Protein AF-A0A6D0DVA6-F1 (afdb_monomer)

Solvent-accessible surface area (backbone atoms only — not comparable to full-atom values): 5042 Å² total; per-residue (Å²): 140,64,64,63,67,54,49,54,53,48,54,53,50,53,49,53,65,74,73,53,56,74,70,59,54,48,53,50,38,51,49,42,30,74,75,68,69,42,52,69,69,58,35,27,62,75,68,75,45,56,70,65,67,64,70,58,68,85,64,56,88,72,46,46,64,56,54,49,49,53,49,52,52,50,50,65,64,48,53,67,66,74,77,105

Structure (mmCIF, N/CA/C/O backbone):
data_AF-A0A6D0DVA6-F1
#
_entry.id   AF-A0A6D0DVA6-F1
#
loop_
_atom_site.group_PDB
_atom_site.id
_atom_site.type_symbol
_atom_site.label_atom_id
_atom_site.label_alt_id
_atom_site.label_comp_id
_atom_site.label_asym_id
_atom_site.label_entity_id
_atom_site.label_seq_id
_atom_site.pdbx_PDB_ins_code
_atom_site.Cartn_x
_atom_site.Cartn_y
_atom_site.Cartn_z
_atom_site.occupancy
_atom_site.B_iso_or_equiv
_atom_site.auth_seq_id
_atom_site.auth_comp_id
_atom_site.auth_asym_id
_atom_site.auth_atom_id
_atom_site.pdbx_PDB_model_num
ATOM 1 N N . MET A 1 1 ? -4.928 4.639 28.528 1.00 60.78 1 MET A N 1
ATOM 2 C CA . MET A 1 1 ? -3.700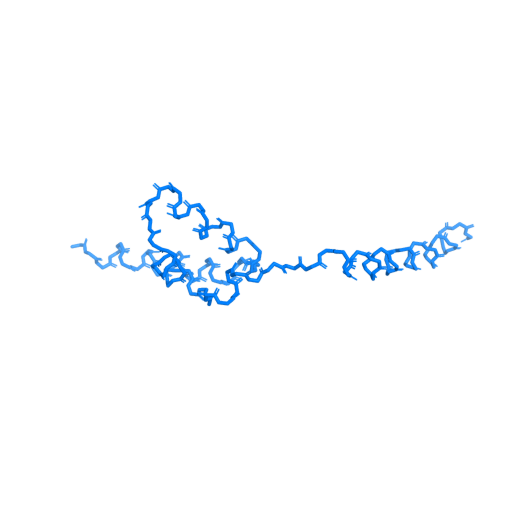 4.136 27.877 1.00 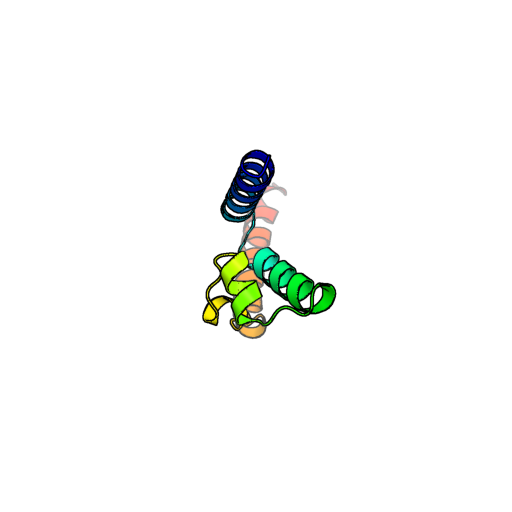60.78 1 MET A CA 1
ATOM 3 C C . MET A 1 1 ? -4.001 3.802 26.410 1.00 60.78 1 MET A C 1
ATOM 5 O O . MET A 1 1 ? -4.148 2.650 26.040 1.00 60.78 1 MET A O 1
ATOM 9 N N . PHE A 1 2 ? -4.228 4.834 25.591 1.00 67.12 2 PHE A N 1
ATOM 10 C CA . PHE A 1 2 ? -4.550 4.731 24.149 1.00 67.12 2 PHE A CA 1
ATOM 11 C C . PHE A 1 2 ? -3.490 5.441 23.283 1.00 67.12 2 PHE A C 1
ATOM 13 O O . PHE A 1 2 ? -3.391 5.218 22.075 1.00 67.12 2 PHE A O 1
ATOM 20 N N . ALA A 1 3 ? -2.677 6.290 23.918 1.00 79.69 3 ALA A N 1
ATOM 21 C CA . ALA A 1 3 ? -1.619 7.057 23.280 1.00 79.69 3 ALA A CA 1
ATOM 22 C C . ALA A 1 3 ? -0.480 6.155 22.788 1.00 79.69 3 ALA A C 1
ATOM 24 O O . ALA A 1 3 ? -0.025 6.332 21.661 1.00 79.69 3 ALA A O 1
ATOM 25 N N . ASP A 1 4 ? -0.100 5.150 23.577 1.00 81.38 4 ASP A N 1
ATOM 26 C CA . ASP A 1 4 ? 1.058 4.295 23.291 1.00 81.38 4 ASP A CA 1
ATOM 27 C C . ASP A 1 4 ? 0.819 3.435 22.041 1.00 81.38 4 ASP A C 1
ATOM 29 O O . ASP A 1 4 ? 1.558 3.533 21.065 1.00 81.38 4 ASP A O 1
ATOM 33 N N . LEU A 1 5 ? -0.324 2.742 21.975 1.00 82.12 5 LEU A N 1
ATOM 34 C CA . LEU A 1 5 ? -0.752 1.990 20.784 1.00 82.12 5 LEU A CA 1
ATOM 35 C C . LEU A 1 5 ? -0.911 2.880 19.540 1.00 82.12 5 LEU A C 1
ATOM 37 O O . LEU A 1 5 ? -0.709 2.437 18.407 1.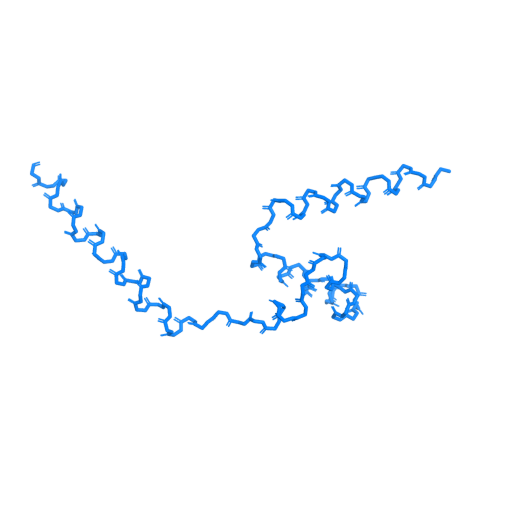00 82.12 5 LEU A O 1
ATOM 41 N N . SER A 1 6 ? -1.309 4.141 19.729 1.00 86.19 6 SER A N 1
ATOM 42 C CA . SER A 1 6 ? -1.441 5.099 18.628 1.00 86.19 6 SER A CA 1
ATOM 43 C C . SER A 1 6 ? -0.085 5.574 18.110 1.00 86.19 6 SER A C 1
ATOM 45 O O . SER A 1 6 ? 0.034 5.853 16.918 1.00 86.19 6 SER A O 1
ATOM 47 N N . LEU A 1 7 ? 0.922 5.682 18.979 1.00 87.88 7 LEU A N 1
ATOM 48 C CA . LEU A 1 7 ? 2.295 6.012 18.603 1.00 87.88 7 LEU A CA 1
ATOM 49 C C . LEU A 1 7 ? 2.961 4.838 17.889 1.00 87.88 7 LEU A C 1
ATOM 51 O O . LEU A 1 7 ? 3.491 5.027 16.798 1.00 87.88 7 LEU A O 1
ATOM 55 N N . GLU A 1 8 ? 2.845 3.625 18.427 1.00 84.50 8 GLU A N 1
ATOM 56 C CA . GLU A 1 8 ? 3.398 2.409 17.816 1.00 84.50 8 GLU A CA 1
ATOM 57 C C . GLU A 1 8 ? 2.891 2.203 16.383 1.00 84.50 8 GLU A C 1
ATOM 59 O O . GLU A 1 8 ? 3.674 1.965 15.462 1.00 84.50 8 GLU A O 1
ATOM 64 N N . LYS A 1 9 ? 1.584 2.390 16.151 1.00 85.75 9 LYS A N 1
ATOM 65 C CA . LYS A 1 9 ? 0.993 2.299 14.807 1.00 85.75 9 LYS A CA 1
ATOM 66 C C . LYS A 1 9 ? 1.532 3.353 13.839 1.00 85.75 9 LYS A C 1
ATOM 68 O O . LYS A 1 9 ? 1.680 3.054 12.656 1.00 85.75 9 LYS A O 1
ATOM 73 N N . ARG A 1 10 ? 1.819 4.573 14.311 1.00 84.50 10 ARG A N 1
ATOM 74 C CA . ARG A 1 10 ? 2.420 5.627 13.472 1.00 84.50 10 ARG A CA 1
ATOM 75 C C . ARG A 1 10 ? 3.856 5.281 13.104 1.00 84.50 10 ARG A C 1
ATOM 77 O O . ARG A 1 10 ? 4.198 5.348 11.931 1.00 84.50 10 ARG A O 1
ATOM 84 N N . VAL A 1 11 ? 4.650 4.837 14.078 1.00 85.19 11 VAL A N 1
ATOM 85 C CA . VAL A 1 11 ? 6.044 4.426 13.853 1.00 85.19 11 VAL A CA 1
ATOM 86 C C . VAL A 1 11 ? 6.111 3.284 12.839 1.00 85.19 11 VAL A C 1
ATOM 88 O O . VAL A 1 11 ? 6.864 3.368 11.871 1.00 85.19 11 VAL A O 1
ATOM 91 N N . LEU A 1 12 ? 5.276 2.252 12.999 1.00 84.56 12 LEU A N 1
ATOM 92 C CA . LEU A 1 12 ? 5.205 1.143 12.044 1.00 84.56 12 LEU A CA 1
ATOM 93 C C . LEU A 1 12 ? 4.809 1.618 10.643 1.00 84.56 12 LEU A C 1
ATOM 95 O O . LEU A 1 12 ? 5.413 1.193 9.658 1.00 84.56 12 LEU A O 1
ATOM 99 N N . LYS A 1 13 ? 3.831 2.524 10.541 1.00 85.25 13 LYS A N 1
ATOM 100 C CA . LYS A 1 13 ? 3.398 3.075 9.253 1.00 85.25 13 LYS A CA 1
ATOM 101 C C . LYS A 1 13 ? 4.525 3.845 8.552 1.00 85.25 13 LYS A C 1
ATOM 103 O O . LYS A 1 13 ? 4.746 3.625 7.362 1.00 85.25 13 LYS A O 1
ATOM 108 N N . ASP A 1 14 ? 5.274 4.668 9.280 1.00 84.31 14 ASP A N 1
ATOM 109 C CA . ASP A 1 14 ? 6.376 5.463 8.721 1.00 84.31 14 ASP A CA 1
ATOM 110 C C . ASP A 1 14 ? 7.546 4.592 8.244 1.00 84.31 14 ASP A C 1
ATOM 112 O O . ASP A 1 14 ? 8.153 4.864 7.204 1.00 84.31 14 ASP A O 1
ATOM 116 N N . VAL A 1 15 ? 7.863 3.523 8.979 1.00 84.50 15 VAL A N 1
ATOM 117 C CA . VAL A 1 15 ? 8.909 2.567 8.586 1.00 84.50 15 VAL A CA 1
ATOM 118 C C . VAL A 1 15 ? 8.516 1.836 7.303 1.00 84.50 15 VAL A C 1
ATOM 120 O O . VAL A 1 15 ? 9.319 1.750 6.374 1.00 84.50 15 VAL A O 1
ATOM 123 N N . ILE A 1 16 ? 7.270 1.365 7.212 1.00 83.94 16 ILE A N 1
ATOM 124 C CA . ILE A 1 16 ? 6.734 0.702 6.014 1.00 83.94 16 ILE A CA 1
ATOM 125 C C . ILE A 1 16 ? 6.766 1.649 4.808 1.00 83.94 16 ILE A C 1
ATOM 127 O O . ILE A 1 16 ? 7.087 1.233 3.690 1.00 83.94 16 ILE A O 1
ATOM 131 N N . GLU A 1 17 ? 6.457 2.930 5.018 1.00 80.56 17 GLU A N 1
ATOM 132 C CA . GLU A 1 17 ? 6.449 3.916 3.944 1.00 80.56 17 GLU A CA 1
ATOM 133 C C . GLU A 1 17 ? 7.849 4.159 3.363 1.00 80.56 17 GLU A C 1
ATOM 135 O O . GLU A 1 17 ? 7.974 4.228 2.136 1.00 80.56 17 GLU A O 1
ATOM 140 N N . LYS A 1 18 ? 8.876 4.213 4.223 1.00 80.25 18 LYS A N 1
ATOM 141 C CA . LYS A 1 18 ? 10.276 4.487 3.857 1.00 80.25 18 LYS A CA 1
ATOM 142 C C . LYS A 1 18 ? 11.048 3.265 3.357 1.00 80.25 18 LYS A C 1
ATOM 144 O O . LYS A 1 18 ? 11.904 3.414 2.491 1.00 80.25 18 LYS A O 1
ATOM 149 N N . ALA A 1 19 ? 10.783 2.077 3.899 1.00 78.69 19 ALA A N 1
ATOM 150 C CA . ALA A 1 19 ? 11.594 0.889 3.630 1.00 78.69 19 ALA A CA 1
ATOM 151 C C . ALA A 1 19 ? 11.145 0.096 2.391 1.00 78.69 19 ALA A C 1
ATOM 153 O O . ALA A 1 19 ? 11.965 -0.562 1.751 1.00 78.69 19 ALA A O 1
ATOM 154 N N . LEU A 1 20 ? 9.852 0.118 2.045 1.00 83.19 20 LEU A N 1
ATOM 155 C CA . LEU A 1 20 ? 9.313 -0.791 1.031 1.00 83.19 20 LEU A CA 1
ATOM 156 C C . LEU A 1 20 ? 9.247 -0.177 -0.367 1.00 83.19 20 LEU A C 1
ATOM 158 O O . LEU A 1 20 ? 8.654 0.882 -0.589 1.00 83.19 20 LEU A O 1
ATOM 162 N N . LYS A 1 21 ? 9.760 -0.928 -1.348 1.00 82.00 21 LYS A N 1
ATOM 163 C CA . LYS A 1 21 ? 9.562 -0.647 -2.774 1.00 82.00 21 LYS A CA 1
ATOM 164 C C . LYS A 1 21 ? 8.086 -0.827 -3.149 1.00 82.00 21 LYS A C 1
ATOM 166 O O . LYS A 1 21 ? 7.386 -1.684 -2.609 1.00 82.00 21 LYS A O 1
ATOM 171 N N . GLN A 1 22 ? 7.624 -0.048 -4.128 1.00 80.56 22 GLN A N 1
ATOM 172 C CA . GLN A 1 22 ? 6.217 0.005 -4.548 1.00 80.56 22 GLN A CA 1
ATOM 173 C C . GLN A 1 22 ? 5.615 -1.363 -4.922 1.00 80.56 22 GLN A C 1
ATOM 175 O O . GLN A 1 22 ? 4.426 -1.579 -4.711 1.00 80.56 22 GLN A O 1
ATOM 180 N N . ALA A 1 23 ? 6.424 -2.293 -5.444 1.00 81.19 23 ALA A N 1
ATOM 181 C CA . ALA A 1 23 ? 5.987 -3.654 -5.762 1.00 81.19 23 ALA A CA 1
ATOM 182 C C . ALA A 1 23 ? 5.496 -4.412 -4.514 1.00 81.19 23 ALA A C 1
ATOM 184 O O . ALA A 1 23 ? 4.366 -4.888 -4.493 1.00 81.19 23 ALA A O 1
ATOM 185 N N . CYS A 1 24 ? 6.285 -4.405 -3.436 1.00 83.38 24 CYS A N 1
ATOM 186 C CA . CYS A 1 24 ? 5.929 -5.052 -2.173 1.00 83.38 24 CYS A CA 1
ATOM 187 C C . CYS A 1 24 ? 4.692 -4.399 -1.523 1.00 83.38 24 CYS A C 1
ATOM 189 O O . CYS A 1 24 ? 3.821 -5.085 -0.993 1.00 83.38 24 CYS A O 1
ATOM 191 N N . LYS A 1 25 ? 4.529 -3.071 -1.651 1.00 84.62 25 LYS A N 1
ATOM 192 C CA . LYS A 1 25 ? 3.322 -2.375 -1.163 1.00 84.62 25 LYS A CA 1
ATOM 193 C C . LYS A 1 25 ? 2.034 -2.898 -1.820 1.00 84.62 25 LYS A C 1
ATOM 195 O O . LYS A 1 25 ? 1.005 -2.964 -1.153 1.00 84.62 25 LYS A O 1
ATOM 200 N N . ARG A 1 26 ? 2.066 -3.303 -3.096 1.00 85.00 26 ARG A N 1
ATOM 201 C CA . ARG A 1 26 ? 0.896 -3.883 -3.793 1.00 85.00 26 ARG A CA 1
ATOM 202 C C . ARG A 1 26 ? 0.529 -5.266 -3.266 1.00 85.00 26 ARG A C 1
ATOM 204 O O . ARG A 1 26 ? -0.656 -5.560 -3.094 1.00 85.00 26 ARG A O 1
ATOM 211 N N . GLU A 1 27 ? 1.531 -6.095 -3.003 1.00 86.56 27 GLU A N 1
ATOM 212 C CA . GLU A 1 27 ? 1.340 -7.419 -2.409 1.00 86.56 27 GLU A CA 1
ATOM 213 C C . GLU A 1 27 ? 0.711 -7.280 -1.023 1.00 86.56 27 GLU A C 1
ATOM 215 O O . GLU A 1 27 ? -0.319 -7.894 -0.755 1.00 86.56 27 GLU A O 1
ATOM 220 N N . LEU A 1 28 ? 1.224 -6.366 -0.193 1.00 87.88 28 LEU A N 1
ATOM 221 C CA . LEU A 1 28 ? 0.647 -6.069 1.120 1.00 87.88 28 LEU A CA 1
ATOM 222 C C . LEU A 1 28 ? -0.810 -5.605 1.042 1.00 87.88 28 LEU A C 1
ATOM 224 O O . LEU A 1 28 ? -1.635 -6.097 1.804 1.00 87.88 28 LEU A O 1
ATOM 228 N N . VAL A 1 29 ? -1.162 -4.709 0.110 1.00 87.25 29 VAL A N 1
ATOM 229 C CA . VAL A 1 29 ? -2.570 -4.315 -0.102 1.00 87.25 29 VAL A CA 1
ATOM 230 C C . VAL A 1 29 ? -3.431 -5.541 -0.416 1.00 87.25 29 VAL A C 1
ATOM 232 O O . VAL A 1 29 ? -4.522 -5.680 0.131 1.00 87.25 29 VAL A O 1
ATOM 235 N N . THR A 1 30 ? -2.937 -6.449 -1.257 1.00 88.06 30 THR A N 1
ATOM 236 C CA . THR A 1 30 ? -3.654 -7.677 -1.627 1.00 88.06 30 THR A CA 1
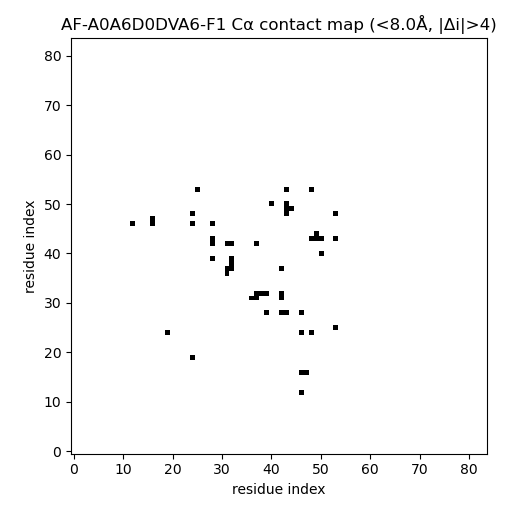ATOM 237 C C . THR A 1 30 ? -3.829 -8.601 -0.423 1.00 88.06 30 THR A C 1
ATOM 239 O O . THR A 1 30 ? -4.940 -9.065 -0.180 1.00 88.06 30 THR A O 1
ATOM 242 N N . HIS A 1 31 ? -2.787 -8.781 0.393 1.00 89.31 31 HIS A N 1
ATOM 243 C CA . HIS A 1 31 ? -2.871 -9.530 1.647 1.00 89.31 31 HIS A CA 1
ATOM 244 C C . HIS A 1 31 ? -3.859 -8.909 2.640 1.00 89.31 31 HIS A C 1
ATOM 246 O O . HIS A 1 31 ? -4.602 -9.630 3.302 1.00 89.31 31 HIS A O 1
ATOM 252 N N . LEU A 1 32 ? -3.916 -7.579 2.743 1.00 87.12 32 LEU A N 1
ATOM 253 C CA . LEU A 1 32 ? -4.857 -6.901 3.637 1.00 87.12 32 LEU A CA 1
ATOM 254 C C . LEU A 1 32 ? -6.314 -7.124 3.216 1.00 87.12 32 LEU A C 1
ATOM 256 O O . LEU A 1 32 ? -7.181 -7.313 4.069 1.00 87.12 32 LEU A O 1
ATOM 260 N N . ILE A 1 33 ? -6.580 -7.130 1.910 1.00 89.25 33 ILE A N 1
ATOM 261 C CA . ILE A 1 33 ? -7.911 -7.404 1.362 1.00 89.25 33 ILE A CA 1
ATOM 262 C C . ILE A 1 33 ? -8.310 -8.857 1.641 1.00 89.25 33 ILE A C 1
ATOM 264 O O . ILE A 1 33 ? -9.415 -9.097 2.120 1.00 89.25 33 ILE A O 1
ATOM 268 N N . THR A 1 34 ? -7.422 -9.824 1.387 1.00 91.62 34 THR A N 1
ATOM 269 C CA . THR A 1 34 ? -7.738 -11.251 1.569 1.00 91.62 34 THR A CA 1
ATOM 270 C C . THR A 1 34 ? -7.852 -11.656 3.036 1.00 91.62 34 THR A C 1
ATOM 272 O O . THR A 1 34 ? -8.706 -12.467 3.375 1.00 91.62 34 THR A O 1
ATOM 275 N N . THR A 1 35 ? -7.019 -11.088 3.910 1.00 91.19 35 THR A N 1
ATOM 276 C CA . THR A 1 35 ? -6.925 -11.507 5.319 1.00 91.19 35 THR A CA 1
ATOM 277 C C . THR A 1 35 ? -7.931 -10.777 6.206 1.00 91.19 35 THR A C 1
ATOM 279 O O . THR A 1 35 ? -8.516 -11.382 7.099 1.00 91.19 35 THR A O 1
ATOM 282 N N . PHE A 1 36 ? -8.151 -9.479 5.967 1.00 86.19 36 PHE A N 1
ATOM 283 C CA . PHE A 1 36 ? -9.020 -8.641 6.804 1.00 86.19 36 PHE A CA 1
ATOM 284 C C . PHE A 1 36 ? -10.337 -8.249 6.121 1.00 86.19 36 PHE A C 1
ATOM 286 O O . PHE A 1 36 ? -11.145 -7.548 6.727 1.00 86.19 36 PHE A O 1
ATOM 293 N N . GLY A 1 37 ? -10.564 -8.652 4.864 1.00 89.38 37 GLY A N 1
ATOM 294 C CA . GLY A 1 37 ? -11.784 -8.316 4.120 1.00 89.38 37 GLY A CA 1
ATOM 295 C C . GLY A 1 37 ? -11.933 -6.821 3.821 1.00 89.38 37 GLY A C 1
ATOM 296 O O . GLY A 1 37 ? -13.040 -6.340 3.579 1.00 89.38 37 GLY A O 1
ATOM 297 N N . LEU A 1 38 ? -10.837 -6.057 3.876 1.00 87.50 38 LEU A N 1
ATOM 298 C CA . LEU A 1 38 ? -10.875 -4.613 3.666 1.00 87.50 38 LEU A CA 1
ATOM 299 C C . LEU A 1 38 ? -11.210 -4.281 2.213 1.00 87.50 38 LEU A C 1
ATOM 301 O O . LEU A 1 38 ? -10.730 -4.917 1.275 1.00 87.50 38 LEU A O 1
ATOM 305 N N . SER A 1 39 ? -11.979 -3.211 2.012 1.00 88.12 39 SER A N 1
ATOM 306 C CA . SER A 1 39 ? -12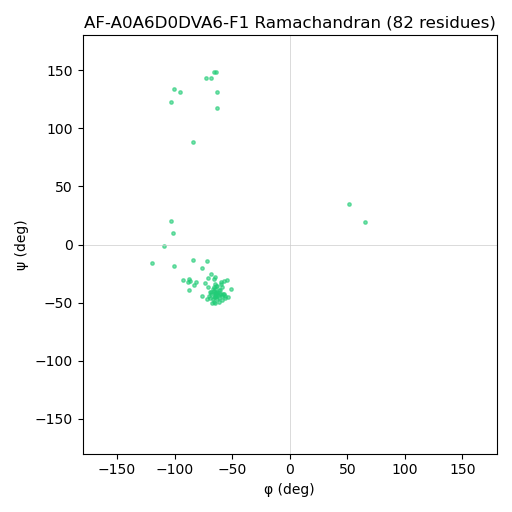.178 -2.675 0.666 1.00 88.12 39 SER A CA 1
ATOM 307 C C . SER A 1 39 ? -10.853 -2.158 0.095 1.00 88.12 39 SER A C 1
ATOM 309 O O . SER A 1 39 ? -10.024 -1.602 0.820 1.00 88.12 39 SER A O 1
ATOM 311 N N . ILE A 1 40 ? -10.682 -2.244 -1.229 1.00 85.38 40 ILE A N 1
ATOM 312 C CA . ILE A 1 40 ? -9.489 -1.733 -1.931 1.00 85.38 40 ILE A CA 1
ATOM 313 C C . ILE A 1 40 ? -9.195 -0.278 -1.532 1.00 85.38 40 ILE A C 1
ATOM 315 O O . ILE A 1 40 ? -8.042 0.101 -1.338 1.00 85.38 40 ILE A O 1
ATOM 319 N N . ARG A 1 41 ? -10.243 0.538 -1.347 1.00 86.62 41 ARG A N 1
ATOM 320 C CA . ARG A 1 41 ? -10.124 1.942 -0.925 1.00 86.62 41 ARG A CA 1
ATOM 321 C C . ARG A 1 41 ? -9.507 2.073 0.467 1.00 86.62 41 ARG A C 1
ATOM 323 O O . ARG A 1 41 ? -8.600 2.879 0.640 1.00 86.62 41 ARG A O 1
ATOM 330 N N . GLN A 1 42 ? -9.979 1.289 1.434 1.00 85.44 42 GLN A N 1
ATOM 331 C CA . GLN A 1 42 ? -9.467 1.319 2.806 1.00 85.44 42 GLN A CA 1
ATOM 332 C C . GLN A 1 42 ? -8.040 0.771 2.886 1.00 85.44 42 GLN A C 1
ATOM 334 O O . GLN A 1 42 ? -7.191 1.394 3.518 1.00 85.44 42 GLN A O 1
ATOM 339 N N . ALA A 1 43 ? -7.751 -0.329 2.187 1.00 86.75 43 ALA A N 1
ATOM 340 C CA . ALA A 1 43 ? -6.416 -0.923 2.155 1.00 86.75 43 ALA A CA 1
ATOM 341 C C . ALA A 1 43 ? -5.380 0.021 1.506 1.00 86.75 43 ALA A C 1
ATOM 343 O O . ALA A 1 43 ? -4.299 0.246 2.057 1.00 86.75 43 ALA A O 1
ATOM 344 N N . CYS A 1 44 ? -5.734 0.666 0.388 1.00 86.81 44 CYS A N 1
ATOM 345 C CA . CYS A 1 44 ? -4.886 1.677 -0.252 1.00 86.81 44 CYS A CA 1
ATOM 346 C C . CYS A 1 44 ? -4.657 2.896 0.659 1.00 86.81 44 CYS A C 1
ATOM 348 O O . CYS A 1 44 ? -3.528 3.370 0.774 1.00 86.81 44 CYS A O 1
ATOM 350 N N . GLN A 1 45 ? -5.698 3.366 1.358 1.00 85.75 45 GLN A N 1
ATOM 351 C CA . GLN A 1 45 ? -5.590 4.488 2.296 1.00 85.75 45 GLN A CA 1
ATOM 352 C C . GLN A 1 45 ? -4.702 4.154 3.505 1.00 85.75 45 GLN A C 1
ATOM 354 O O . GLN A 1 45 ? -3.951 5.010 3.973 1.00 85.75 45 GLN A O 1
ATOM 359 N N . SER A 1 46 ? -4.749 2.916 4.014 1.00 83.75 46 SER A N 1
ATOM 360 C CA . SER A 1 46 ? -3.902 2.507 5.143 1.00 83.75 46 SER A CA 1
ATOM 361 C C . SER A 1 46 ? -2.411 2.523 4.807 1.00 83.75 46 SER A C 1
ATOM 363 O O . SER A 1 46 ? -1.608 2.889 5.663 1.00 83.75 46 SER A O 1
ATOM 365 N N . LEU A 1 47 ? -2.055 2.205 3.559 1.00 83.31 47 LEU A N 1
ATOM 366 C CA . LEU A 1 47 ? -0.673 2.106 3.083 1.00 83.31 47 LEU A CA 1
ATOM 367 C C . LEU A 1 47 ? -0.213 3.333 2.272 1.00 83.31 47 LEU A C 1
ATOM 369 O O . LEU A 1 47 ? 0.856 3.286 1.666 1.00 83.31 47 LEU A O 1
ATOM 373 N N . ASN A 1 48 ? -1.003 4.419 2.255 1.00 82.75 48 ASN A N 1
ATOM 374 C CA . ASN A 1 48 ? -0.742 5.646 1.484 1.00 82.75 48 ASN A CA 1
ATOM 375 C C . ASN A 1 48 ? -0.445 5.373 -0.011 1.00 82.75 48 ASN A C 1
ATOM 377 O O . ASN A 1 48 ? 0.359 6.056 -0.642 1.00 82.75 48 ASN A O 1
ATOM 381 N N . LEU A 1 49 ? -1.090 4.358 -0.594 1.00 83.88 49 LEU A N 1
ATOM 382 C CA . LEU A 1 49 ? -0.885 3.954 -1.983 1.00 83.88 49 LEU A CA 1
ATOM 383 C C . LEU A 1 49 ? -2.012 4.507 -2.868 1.00 83.88 49 LEU A C 1
ATOM 385 O O . LEU A 1 49 ? -3.191 4.418 -2.524 1.00 83.88 49 LEU A O 1
ATOM 389 N N . SER A 1 50 ? -1.674 5.087 -4.023 1.00 82.94 50 SER A N 1
ATOM 390 C CA . SER A 1 50 ? -2.687 5.592 -4.955 1.00 82.94 50 SER A CA 1
ATOM 391 C C . SER A 1 50 ? -3.409 4.441 -5.662 1.00 82.94 50 SER A C 1
ATOM 393 O O . SER A 1 50 ? -2.811 3.433 -6.036 1.00 82.94 50 SER A O 1
ATOM 395 N N . ARG A 1 51 ? -4.715 4.595 -5.909 1.00 82.38 51 ARG A N 1
ATOM 396 C CA . ARG A 1 51 ? -5.529 3.554 -6.571 1.00 82.38 51 ARG A CA 1
ATOM 397 C C . ARG A 1 51 ? -4.996 3.207 -7.963 1.00 82.38 51 ARG A C 1
ATOM 399 O O . ARG A 1 51 ? -5.000 2.048 -8.357 1.00 82.38 51 ARG A O 1
ATOM 406 N N . THR A 1 52 ? -4.498 4.205 -8.689 1.00 84.06 52 THR A N 1
ATOM 407 C CA . THR A 1 52 ? -3.868 4.015 -10.001 1.00 84.06 52 THR A CA 1
ATOM 408 C C . THR A 1 52 ? -2.605 3.171 -9.890 1.00 84.06 52 THR A C 1
ATOM 410 O O . THR A 1 52 ? -2.412 2.256 -10.684 1.00 84.06 52 THR A O 1
ATOM 413 N N . ALA A 1 53 ? -1.783 3.401 -8.862 1.00 81.75 53 ALA A N 1
ATOM 414 C CA . ALA A 1 53 ? -0.598 2.595 -8.630 1.00 81.75 53 ALA A CA 1
ATOM 415 C C . ALA A 1 53 ? -0.927 1.157 -8.216 1.00 81.75 53 ALA A C 1
ATOM 417 O O . ALA A 1 53 ? -0.094 0.293 -8.470 1.00 81.75 53 ALA A O 1
ATOM 418 N N . TYR A 1 54 ? -2.092 0.884 -7.617 1.00 82.75 54 TYR A N 1
ATOM 419 C CA . TYR A 1 54 ? -2.553 -0.483 -7.338 1.00 82.75 54 TYR A CA 1
ATOM 420 C C . TYR A 1 54 ? -2.937 -1.225 -8.624 1.00 82.75 54 TYR A C 1
ATOM 422 O O . TYR A 1 54 ? -2.542 -2.370 -8.816 1.00 82.75 54 TYR A O 1
ATOM 430 N N . HIS A 1 55 ? -3.663 -0.558 -9.525 1.00 82.31 55 HIS A N 1
ATOM 431 C CA . HIS A 1 55 ? -4.092 -1.149 -10.795 1.00 82.31 55 HIS A CA 1
ATOM 432 C C . HIS A 1 55 ? -2.984 -1.243 -11.846 1.00 82.31 55 HIS A C 1
ATOM 434 O O . HIS A 1 55 ? -3.099 -2.035 -12.778 1.00 82.31 55 HIS A O 1
ATOM 440 N N . TYR A 1 56 ? -1.920 -0.453 -11.710 1.00 83.25 56 TYR A N 1
ATOM 441 C CA . TYR A 1 56 ? -0.797 -0.495 -12.635 1.00 83.25 56 TYR A CA 1
ATOM 442 C C . TYR A 1 56 ? -0.097 -1.857 -12.588 1.00 83.25 56 TYR A C 1
ATOM 444 O O . TYR A 1 56 ? 0.496 -2.234 -11.571 1.00 83.25 56 TYR A O 1
ATOM 452 N N . ARG A 1 57 ? -0.118 -2.560 -13.721 1.00 74.31 57 ARG A N 1
ATOM 453 C CA . ARG A 1 57 ? 0.686 -3.753 -13.970 1.00 74.31 57 ARG A CA 1
ATOM 454 C C . ARG A 1 57 ? 1.847 -3.352 -14.882 1.00 74.31 57 ARG A C 1
ATOM 456 O O . ARG A 1 57 ? 1.577 -2.780 -15.932 1.00 74.31 57 ARG A O 1
ATOM 463 N N . PRO A 1 58 ? 3.108 -3.567 -14.471 1.00 69.69 58 PRO A N 1
ATOM 464 C CA . PRO A 1 58 ? 4.232 -3.370 -15.376 1.00 69.69 58 PRO A CA 1
ATOM 465 C C . PRO A 1 58 ? 4.108 -4.358 -16.543 1.00 69.69 58 PRO A C 1
ATOM 467 O O . PRO A 1 58 ? 3.850 -5.543 -16.323 1.00 69.69 58 PRO A O 1
ATOM 470 N N . ASP A 1 59 ? 4.252 -3.858 -17.767 1.00 71.69 59 ASP A N 1
ATOM 471 C CA . ASP A 1 59 ? 4.113 -4.654 -18.984 1.00 71.69 59 ASP A CA 1
ATOM 472 C C . ASP A 1 59 ? 5.435 -5.358 -19.302 1.00 71.69 59 ASP A C 1
ATOM 474 O O . ASP A 1 59 ? 6.271 -4.859 -20.058 1.00 71.69 59 ASP A O 1
ATOM 478 N N . THR A 1 60 ? 5.614 -6.556 -18.746 1.00 67.06 60 THR A N 1
ATOM 479 C CA . THR A 1 60 ? 6.844 -7.349 -18.901 1.00 67.06 60 THR A CA 1
ATOM 480 C C . THR A 1 60 ? 7.197 -7.642 -20.358 1.00 67.06 60 THR A C 1
ATOM 482 O O . THR A 1 60 ? 8.370 -7.633 -20.702 1.00 67.06 60 THR A O 1
ATOM 485 N N . THR A 1 61 ? 6.216 -7.773 -21.256 1.00 65.94 61 THR A N 1
ATOM 486 C CA . THR A 1 61 ? 6.457 -8.074 -22.680 1.00 65.94 61 THR A CA 1
ATOM 487 C C . THR A 1 61 ? 7.208 -6.974 -23.435 1.00 65.94 61 THR A C 1
ATOM 489 O O . THR A 1 61 ? 7.862 -7.258 -24.436 1.00 65.94 61 THR A O 1
ATOM 492 N N . ARG A 1 62 ? 7.088 -5.712 -23.003 1.00 62.19 62 ARG A N 1
ATOM 493 C CA . ARG A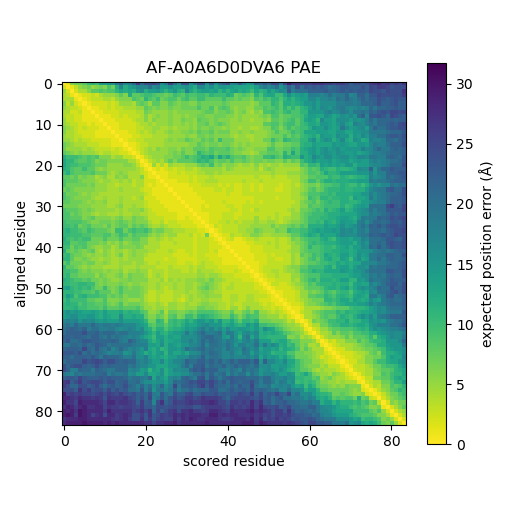 1 62 ? 7.798 -4.571 -23.608 1.00 62.19 62 ARG A CA 1
ATOM 494 C C . ARG A 1 62 ? 9.126 -4.293 -22.912 1.00 62.19 62 ARG A C 1
ATOM 496 O O . ARG A 1 62 ? 10.069 -3.859 -23.568 1.00 62.19 62 ARG A O 1
ATOM 503 N N . ASP A 1 63 ? 9.200 -4.591 -21.619 1.00 61.75 63 ASP A N 1
ATOM 504 C CA . ASP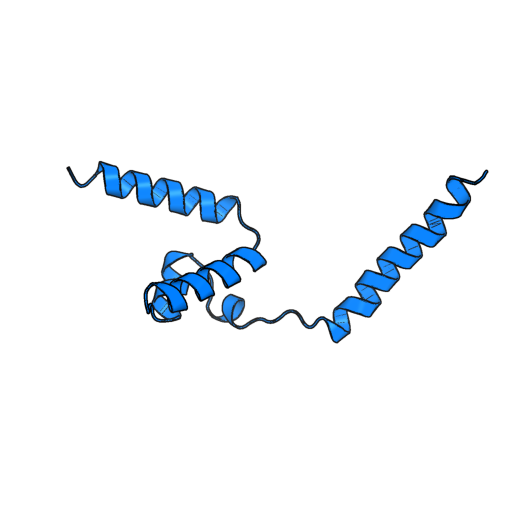 A 1 63 ? 10.364 -4.298 -20.789 1.00 61.75 63 ASP A CA 1
ATOM 505 C C . ASP A 1 63 ? 11.424 -5.415 -20.838 1.00 61.75 63 ASP A C 1
ATOM 507 O O . ASP A 1 63 ? 12.616 -5.121 -20.787 1.00 61.75 63 ASP A O 1
ATOM 511 N N . GLU A 1 64 ? 11.041 -6.685 -21.014 1.00 65.19 64 GLU A N 1
ATOM 512 C CA . GLU A 1 64 ? 11.978 -7.815 -21.121 1.00 65.19 64 GLU A CA 1
ATOM 513 C C . GLU A 1 64 ? 13.028 -7.687 -22.227 1.00 65.19 64 GLU A C 1
ATOM 515 O O . GLU A 1 64 ? 14.197 -7.921 -21.924 1.00 65.19 64 GLU A O 1
ATOM 520 N N . PRO A 1 65 ? 12.715 -7.296 -23.479 1.00 66.94 65 PRO A N 1
ATOM 521 C CA . PRO A 1 65 ? 13.756 -7.140 -24.494 1.00 66.94 65 PRO A CA 1
ATOM 522 C C . PRO A 1 65 ? 14.735 -6.005 -24.158 1.00 66.94 65 PRO A C 1
ATOM 524 O O . PRO A 1 65 ? 15.911 -6.095 -24.504 1.00 66.94 65 PRO A O 1
ATOM 527 N N . VAL A 1 66 ? 14.287 -4.968 -23.443 1.00 68.12 66 VAL A N 1
ATOM 528 C CA . VAL A 1 66 ? 15.130 -3.840 -23.014 1.00 68.12 66 VAL A CA 1
ATOM 529 C C . VAL A 1 66 ? 16.015 -4.238 -21.829 1.00 68.12 66 VAL A C 1
ATOM 531 O O . VAL A 1 66 ? 17.213 -3.960 -21.836 1.00 68.12 66 VAL A O 1
ATOM 534 N N . ILE A 1 67 ? 15.452 -4.935 -20.839 1.00 71.94 67 ILE A N 1
ATOM 535 C CA . ILE A 1 67 ? 16.175 -5.441 -19.664 1.00 71.94 67 ILE A CA 1
ATOM 536 C C . ILE A 1 67 ? 17.193 -6.500 -20.093 1.00 71.94 67 ILE A C 1
ATOM 538 O O . ILE A 1 67 ? 18.370 -6.399 -19.750 1.00 71.94 67 ILE A O 1
ATOM 542 N N . ASN A 1 68 ? 16.768 -7.477 -20.893 1.00 72.50 68 ASN A N 1
ATOM 543 C CA . ASN A 1 68 ? 17.649 -8.520 -21.401 1.00 72.50 68 ASN A CA 1
ATOM 544 C C . ASN A 1 68 ? 18.704 -7.928 -22.335 1.00 72.50 68 ASN A C 1
ATOM 546 O O . ASN A 1 68 ? 19.868 -8.283 -22.210 1.00 72.50 68 ASN A O 1
ATOM 550 N N . GLY A 1 69 ? 18.349 -6.983 -23.211 1.00 74.38 69 GLY A N 1
ATOM 551 C CA . GLY A 1 69 ? 19.313 -6.275 -24.056 1.00 74.38 69 GLY A CA 1
ATOM 552 C C . GLY A 1 69 ? 20.393 -5.549 -23.249 1.00 74.38 69 GLY A C 1
ATOM 553 O O . GLY A 1 69 ? 21.574 -5.652 -23.578 1.00 74.38 69 GLY A O 1
ATOM 554 N N . ALA A 1 70 ? 20.017 -4.882 -22.152 1.00 68.19 70 ALA A N 1
ATOM 555 C CA . ALA A 1 70 ? 20.967 -4.252 -21.238 1.00 68.19 70 ALA A CA 1
ATOM 556 C C . ALA A 1 70 ? 21.867 -5.281 -20.527 1.00 68.19 70 ALA A C 1
ATOM 558 O O . ALA A 1 70 ? 23.075 -5.066 -20.429 1.00 68.19 70 ALA A O 1
ATOM 559 N N . ILE A 1 71 ? 21.306 -6.412 -20.079 1.00 74.19 71 ILE A N 1
ATOM 560 C CA . ILE A 1 71 ? 22.065 -7.506 -19.452 1.00 74.19 71 ILE A CA 1
ATOM 561 C C . ILE A 1 71 ? 23.038 -8.133 -20.456 1.00 74.19 71 ILE A C 1
ATOM 563 O O . ILE A 1 71 ? 24.226 -8.220 -20.162 1.00 74.19 71 ILE A O 1
ATOM 567 N N . TYR A 1 72 ? 22.578 -8.506 -21.654 1.00 72.12 72 TYR A N 1
ATOM 568 C CA . TYR A 1 72 ? 23.423 -9.086 -22.697 1.00 72.12 72 TYR A CA 1
ATOM 569 C C . TYR A 1 72 ? 24.546 -8.133 -23.108 1.00 72.12 72 TYR A C 1
ATOM 571 O O . TYR A 1 72 ? 25.684 -8.577 -23.216 1.00 72.12 72 TYR A O 1
ATOM 579 N N . MET A 1 73 ? 24.272 -6.834 -23.276 1.00 66.00 73 MET A N 1
ATOM 580 C CA . MET A 1 73 ? 25.304 -5.836 -23.586 1.00 66.00 73 MET A CA 1
ATOM 581 C C . MET A 1 73 ? 26.348 -5.701 -22.470 1.00 66.00 73 MET A C 1
ATOM 583 O O . MET A 1 73 ? 27.540 -5.628 -22.759 1.00 66.00 73 MET A O 1
ATOM 587 N N . LEU A 1 74 ? 25.940 -5.725 -21.198 1.00 62.59 74 LEU A N 1
ATOM 588 C CA . LEU A 1 74 ? 26.867 -5.729 -20.060 1.00 62.59 74 LEU A CA 1
ATOM 589 C C . LEU A 1 74 ? 27.697 -7.017 -20.003 1.00 62.59 74 LEU A C 1
ATOM 591 O O . LEU A 1 74 ? 28.912 -6.959 -19.833 1.00 62.59 74 LEU A O 1
ATOM 595 N N . THR A 1 75 ? 27.073 -8.180 -20.187 1.00 66.25 75 THR A N 1
ATOM 596 C CA . THR A 1 75 ? 27.766 -9.472 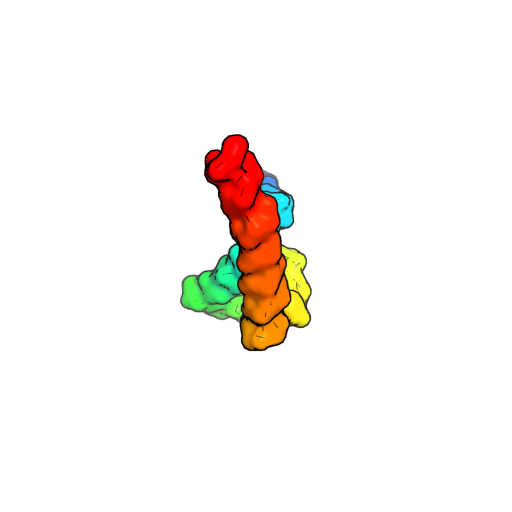-20.173 1.00 66.25 75 THR A CA 1
ATOM 597 C C . THR A 1 75 ? 28.762 -9.586 -21.328 1.00 66.25 75 THR A C 1
ATOM 599 O O . THR A 1 75 ? 29.899 -9.980 -21.092 1.00 66.25 75 THR A O 1
ATOM 602 N N . PHE A 1 76 ? 28.398 -9.183 -22.550 1.00 62.22 76 PHE A N 1
ATOM 603 C CA . PHE A 1 76 ? 29.291 -9.240 -23.716 1.00 62.22 76 PHE A CA 1
ATOM 604 C C . PHE A 1 76 ? 30.433 -8.217 -23.659 1.00 62.22 76 PHE A C 1
ATOM 6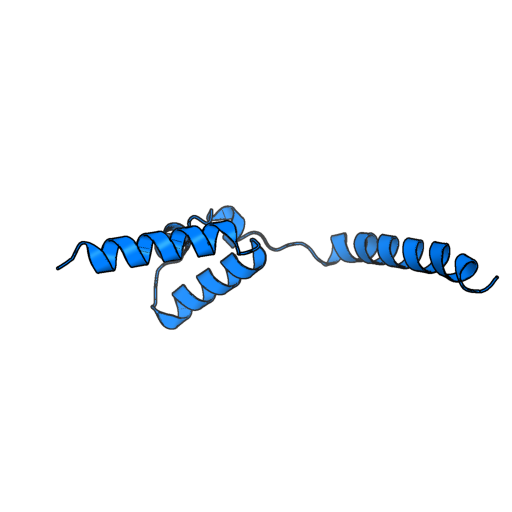06 O O . PHE A 1 76 ? 31.500 -8.472 -24.205 1.00 62.22 76 PHE A O 1
ATOM 613 N N . CYS A 1 77 ? 30.231 -7.073 -23.000 1.00 57.62 77 CYS A N 1
ATOM 614 C CA . CYS A 1 77 ? 31.259 -6.041 -22.859 1.00 57.62 77 CYS A CA 1
ATOM 615 C C . CYS A 1 77 ? 32.249 -6.351 -21.714 1.00 57.62 77 CYS A C 1
ATOM 617 O O . CYS A 1 77 ? 33.436 -6.046 -21.819 1.00 57.62 77 CYS A O 1
ATOM 619 N N . VAL A 1 78 ? 31.797 -7.016 -20.641 1.00 55.53 78 VAL A N 1
ATOM 620 C CA . VAL A 1 78 ? 32.642 -7.361 -19.481 1.00 55.53 78 VAL A CA 1
ATOM 621 C C . VAL A 1 78 ? 33.367 -8.706 -19.648 1.00 55.53 78 VAL A C 1
ATOM 623 O O . VAL A 1 78 ? 34.503 -8.825 -19.192 1.00 55.53 78 VAL A O 1
ATOM 626 N N . LEU A 1 79 ? 32.787 -9.699 -20.340 1.00 56.28 79 LEU A N 1
ATOM 627 C CA . LEU A 1 79 ? 33.448 -10.997 -20.575 1.00 56.28 79 LEU A CA 1
ATOM 628 C C . LEU A 1 79 ? 34.854 -10.906 -21.206 1.00 56.28 79 LEU A C 1
ATOM 630 O O . LEU A 1 79 ? 35.752 -11.585 -20.706 1.00 56.28 79 LEU A O 1
ATOM 634 N N . PRO A 1 80 ? 35.104 -10.091 -22.253 1.00 58.41 80 PRO A N 1
ATOM 635 C CA . PRO A 1 80 ? 36.438 -9.997 -22.844 1.00 58.41 80 PRO A CA 1
ATOM 636 C C . PRO A 1 80 ? 37.446 -9.258 -21.951 1.00 58.41 80 PRO A C 1
ATOM 638 O O . PRO A 1 80 ? 38.641 -9.375 -22.192 1.00 58.41 80 PRO A O 1
ATOM 641 N N . SER A 1 81 ? 36.999 -8.539 -20.911 1.00 55.09 81 SER A N 1
ATOM 642 C CA . SER A 1 81 ? 37.893 -7.872 -19.947 1.00 55.09 81 SER A CA 1
ATOM 643 C C . SER A 1 81 ? 38.378 -8.793 -18.816 1.00 55.09 81 SER A C 1
ATOM 645 O O . SER A 1 81 ? 39.282 -8.412 -18.085 1.00 55.09 81 SER A O 1
ATOM 647 N N . ILE A 1 82 ? 37.779 -9.979 -18.639 1.00 56.53 82 ILE A N 1
ATOM 648 C CA . ILE A 1 82 ? 38.176 -10.964 -17.607 1.00 56.53 82 ILE A CA 1
ATOM 649 C C . ILE A 1 82 ? 39.040 -12.090 -18.212 1.00 56.53 82 ILE A C 1
ATOM 651 O O . ILE A 1 82 ? 39.738 -12.791 -17.483 1.00 56.53 82 ILE A O 1
ATOM 655 N N . LEU A 1 83 ? 39.011 -12.265 -19.540 1.00 57.00 83 LEU A N 1
ATOM 656 C CA . LEU A 1 83 ? 39.729 -13.324 -20.263 1.00 57.00 83 LEU A CA 1
ATOM 657 C C . LEU A 1 83 ? 41.003 -12.834 -20.990 1.00 57.00 83 LEU A C 1
ATOM 659 O O . LEU A 1 83 ? 41.462 -13.502 -21.915 1.00 57.00 83 LEU A O 1
ATOM 663 N N . ASN A 1 84 ? 41.562 -11.684 -20.602 1.00 50.34 84 ASN A N 1
ATOM 664 C CA . ASN A 1 84 ? 42.864 -11.198 -21.077 1.00 50.34 84 ASN A CA 1
ATOM 665 C C . ASN A 1 84 ? 43.707 -10.705 -19.899 1.00 50.34 84 ASN A C 1
ATOM 667 O O . ASN A 1 84 ? 43.169 -9.886 -19.120 1.00 50.34 84 ASN A O 1
#

Organism: Escherichia coli (NCBI:txid562)

Nearest PDB structures (foldseek):
  5t3t-assembly1_A  TM=5.015E-01  e=4.265E+00  Ebola virus - Mayinga, Zaire, 1976
  7xiv-assembly1_A  TM=5.750E-01  e=8.331E+00  Cuevavirus lloviuense
  5dvw-assembly2_C  TM=5.209E-01  e=6.941E+00  Ebola virus - Mayinga, Zaire, 1976

Sequence (84 aa):
MFADLSLEKRVLKDVIEKALKQACKRELVTHLITTFGLSIRQACQSLNLSRTAYHYRPDTTRDEPVINGAIYMLTFCVLPSILN

Mean predicted aligned error: 11.07 Å

Secondary structure (DSSP, 8-state):
--HHHHHHHHHHHHHHHHH--HHHHHHHHHHHHHHH---HHHHHHHTT--HHHHHPPP-HHHHHHHHHHHHHHHHHHHHHHH--

Foldseek 3Di:
DVVVVVVVLVVVLVCLLPPDDLVVLLVQLVCCCVPVVDDSVVSCVSNVHDPVSNPDDPDCVVCVVVVVVVVVVVCVVCVVVVVD

pLDDT: mean 77.58, std 10.67, range [50.34, 91.62]

Radius of gyration: 20.28 Å; Cα contacts (8 Å, |Δi|>4): 26; chains: 1; bounding box: 55×20×52 Å